Protein AF-A0A6A2ZG65-F1 (afdb_monomer_lite)

Organism: Hibiscus syriacus (NCBI:txid106335)

pLDDT: mean 86.48, std 11.39, range [47.44, 95.31]

Foldseek 3Di:
DPDPPDQPPCDHDPVVQVPDDQVPHPDHDDPDADWDADFDDDPDDTHGDPPDDTDGDDD

InterPro domains:
  IPR000592 Small ribosomal subunit protein eS27 [PF01667] (36-57)
  IPR000592 Small ribosomal subunit protein eS27 [PTHR11594] (2-37)
  IPR023407 Small ribosomal subunit protein eS27, zinc-binding domain superfamily [G3DSA:2.20.25.100] (1-36)
  IPR023407 Small ribosomal subunit protein eS27, zinc-binding domain superfamily [G3DSA:2.20.25.100] (37-58)

Structure (mmCIF, N/CA/C/O backbone):
data_AF-A0A6A2ZG65-F1
#
_entry.id   AF-A0A6A2ZG65-F1
#
loop_
_atom_site.group_PDB
_atom_site.id
_atom_site.type_symbol
_atom_site.label_atom_id
_atom_site.label_alt_id
_atom_site.label_comp_id
_atom_site.label_asym_id
_atom_site.label_entity_id
_atom_site.label_seq_id
_atom_site.pdbx_PDB_ins_code
_atom_site.Cartn_x
_atom_site.Cartn_y
_atom_site.Cartn_z
_atom_site.occupancy
_atom_site.B_iso_or_equiv
_atom_site.auth_seq_id
_atom_site.auth_comp_id
_atom_site.auth_asym_id
_atom_site.auth_atom_id
_atom_site.pdbx_PDB_model_num
ATOM 1 N N . MET A 1 1 ? -21.834 20.024 11.771 1.00 47.44 1 MET A N 1
ATOM 2 C CA . MET A 1 1 ? -20.607 19.456 12.367 1.00 47.44 1 MET A CA 1
ATOM 3 C C . MET A 1 1 ? -20.984 18.083 12.892 1.00 47.44 1 MET A C 1
ATOM 5 O O . MET A 1 1 ? -21.841 18.017 13.760 1.00 47.44 1 MET A O 1
ATOM 9 N N . VAL A 1 2 ? -20.493 17.005 12.277 1.00 52.97 2 VAL A N 1
ATOM 10 C CA . VAL A 1 2 ? -20.847 15.637 12.697 1.00 52.97 2 VAL A CA 1
ATOM 11 C C . VAL A 1 2 ? -20.162 15.380 14.037 1.00 52.97 2 VAL A C 1
ATOM 13 O O . VAL A 1 2 ? -18.951 15.565 14.144 1.00 52.97 2 VAL A O 1
ATOM 16 N N . LEU A 1 3 ? -20.951 15.066 15.066 1.00 55.81 3 LEU A N 1
ATOM 17 C CA . LEU A 1 3 ? -20.472 14.875 16.432 1.00 55.81 3 LEU A CA 1
ATOM 18 C C . LEU A 1 3 ? -19.456 13.729 16.480 1.00 55.81 3 LEU A C 1
ATOM 20 O O . LEU A 1 3 ? -19.651 12.670 15.892 1.00 55.81 3 LEU A O 1
ATOM 24 N N . GLN A 1 4 ? -18.359 13.967 17.190 1.00 57.78 4 GLN A N 1
ATOM 25 C CA . GLN A 1 4 ? -17.145 13.152 17.184 1.00 57.78 4 GLN A CA 1
ATOM 26 C C . GLN A 1 4 ? -17.259 11.827 17.965 1.00 57.78 4 GLN A C 1
ATOM 28 O O . GLN A 1 4 ? -16.239 11.189 18.208 1.00 57.78 4 GLN A O 1
ATOM 33 N N . ASN A 1 5 ? -18.466 11.399 18.354 1.00 64.19 5 ASN A N 1
ATOM 34 C CA . ASN A 1 5 ? -18.628 10.395 19.409 1.00 64.19 5 ASN A CA 1
ATOM 35 C C . ASN A 1 5 ? -19.363 9.098 19.056 1.00 64.19 5 ASN A C 1
ATOM 37 O O . ASN A 1 5 ? -19.343 8.219 19.901 1.00 64.19 5 ASN A O 1
ATOM 41 N N . ASP A 1 6 ? -19.869 8.885 17.839 1.00 64.69 6 ASP A N 1
ATOM 42 C CA . ASP A 1 6 ? -20.491 7.591 17.492 1.00 64.69 6 ASP A CA 1
ATOM 43 C C . ASP A 1 6 ? -19.989 7.058 16.144 1.00 64.69 6 ASP A C 1
ATOM 45 O O . ASP A 1 6 ? -20.753 6.777 15.221 1.00 64.69 6 ASP A O 1
ATOM 49 N N . ILE A 1 7 ? -18.664 6.942 15.996 1.00 70.81 7 ILE A N 1
ATOM 50 C CA . ILE A 1 7 ? -18.102 6.139 14.903 1.00 70.81 7 ILE A CA 1
ATOM 51 C C . ILE A 1 7 ? -18.417 4.683 15.237 1.00 70.81 7 ILE A C 1
ATOM 53 O O . ILE A 1 7 ? -17.831 4.132 16.170 1.00 70.81 7 ILE A O 1
ATOM 57 N N . ASP A 1 8 ? -19.331 4.080 14.476 1.00 81.75 8 ASP A N 1
ATOM 58 C CA . ASP A 1 8 ? -19.645 2.656 14.561 1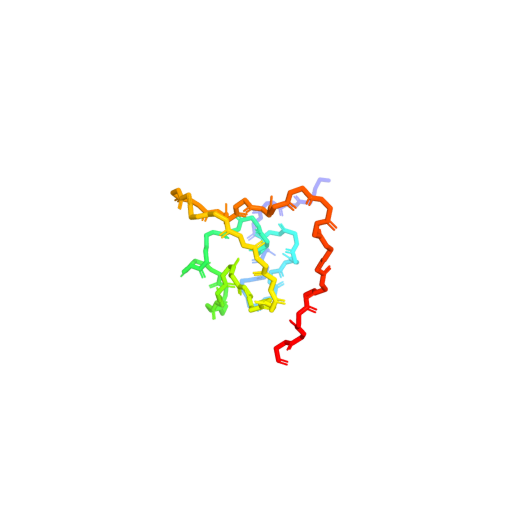.00 81.75 8 ASP A CA 1
ATOM 59 C C . ASP A 1 8 ? -18.345 1.840 14.463 1.00 81.75 8 ASP A C 1
ATOM 61 O O . ASP A 1 8 ? -17.680 1.793 13.426 1.00 81.75 8 ASP A O 1
ATOM 65 N N . LEU A 1 9 ? -17.948 1.242 15.588 1.00 82.94 9 LEU A N 1
ATOM 66 C CA . LEU A 1 9 ? -16.697 0.498 15.709 1.00 82.94 9 LEU A CA 1
ATOM 67 C C . LEU A 1 9 ? -16.737 -0.826 14.944 1.00 82.94 9 LEU A C 1
ATOM 69 O O . LEU A 1 9 ? -15.675 -1.351 14.606 1.00 82.94 9 LEU A O 1
ATOM 73 N N . LEU A 1 10 ? -17.937 -1.354 14.687 1.00 87.50 10 LEU A N 1
ATOM 74 C CA . LEU A 1 10 ? -18.143 -2.576 13.919 1.00 87.50 10 LEU A CA 1
ATOM 75 C C . LEU A 1 10 ? -18.172 -2.292 12.417 1.00 87.50 10 LEU A C 1
ATOM 77 O O . LEU A 1 10 ? -17.784 -3.160 11.641 1.00 87.50 10 LEU A O 1
ATOM 81 N N . ASN A 1 11 ? -18.555 -1.076 12.016 1.00 87.44 11 ASN A N 1
ATOM 82 C CA . ASN A 1 11 ? -18.590 -0.649 10.616 1.00 87.44 11 ASN A CA 1
ATOM 83 C C . ASN A 1 11 ? -17.866 0.695 10.402 1.00 87.44 11 ASN A C 1
ATOM 85 O O . ASN A 1 11 ? -18.476 1.680 9.968 1.00 87.44 11 ASN A O 1
ATOM 89 N N . PRO A 1 12 ? -16.552 0.771 10.691 1.00 87.56 12 PRO A N 1
ATOM 90 C CA . PRO A 1 12 ? -15.791 1.994 10.489 1.00 87.56 12 PRO A CA 1
ATOM 91 C C . PRO A 1 12 ? -15.692 2.329 8.989 1.00 87.56 12 PRO A C 1
ATOM 93 O O . PRO A 1 12 ? -15.564 1.435 8.151 1.00 87.56 12 PRO A O 1
ATOM 96 N N . PRO A 1 13 ? -15.678 3.617 8.606 1.00 90.06 13 PRO A N 1
ATOM 97 C CA . PRO A 1 13 ? -15.539 3.994 7.207 1.00 90.06 13 PRO A CA 1
ATOM 98 C C . PRO A 1 13 ? -14.153 3.611 6.669 1.00 90.06 13 PRO A C 1
ATOM 100 O O . PRO A 1 13 ? -13.128 3.760 7.344 1.00 90.06 13 PRO A O 1
ATOM 103 N N . VAL A 1 14 ? -14.118 3.199 5.400 1.00 89.62 14 VAL A N 1
ATOM 104 C CA . VAL A 1 14 ? -12.927 2.683 4.699 1.00 89.62 14 VAL A CA 1
ATOM 105 C C . VAL A 1 14 ? -11.715 3.623 4.802 1.00 89.62 14 VAL A C 1
ATOM 107 O O . VAL A 1 14 ? -10.573 3.181 4.936 1.00 89.62 14 VAL A O 1
ATOM 110 N N . GLU A 1 15 ? -11.944 4.936 4.773 1.00 89.69 15 GLU A N 1
ATOM 111 C CA . GLU A 1 15 ? -10.883 5.947 4.859 1.00 89.69 15 GLU A CA 1
ATOM 112 C C . GLU A 1 15 ? -10.169 5.962 6.218 1.00 89.69 15 GLU A C 1
ATOM 114 O O . GLU A 1 15 ? -8.966 6.233 6.288 1.00 89.69 15 GLU A O 1
ATOM 119 N N . ILE A 1 16 ? -10.878 5.628 7.301 1.00 88.69 16 ILE A N 1
ATOM 120 C CA . ILE A 1 16 ? -10.276 5.486 8.629 1.00 88.69 16 ILE A CA 1
ATOM 121 C C . ILE A 1 16 ? -9.476 4.179 8.690 1.00 88.69 16 ILE A C 1
ATOM 123 O O . ILE A 1 16 ? -8.339 4.181 9.163 1.00 88.69 16 ILE A O 1
ATOM 127 N N . GLU A 1 17 ? -10.010 3.073 8.168 1.00 91.00 17 GLU A N 1
ATOM 128 C CA . GLU A 1 17 ? -9.324 1.775 8.193 1.00 91.00 17 GLU A CA 1
ATOM 129 C C . GLU A 1 17 ? -8.023 1.746 7.382 1.00 91.00 17 GLU A C 1
ATOM 131 O O . GLU A 1 17 ? -7.027 1.175 7.836 1.00 91.00 17 GLU A O 1
ATOM 136 N N . LYS A 1 18 ? -7.987 2.411 6.217 1.00 90.38 18 LYS A N 1
ATOM 137 C CA . LYS A 1 18 ? -6.786 2.511 5.367 1.00 90.38 18 LYS A CA 1
ATOM 138 C C . LYS A 1 18 ? -5.609 3.190 6.074 1.00 90.38 18 LYS A C 1
ATOM 140 O O . LYS A 1 18 ? -4.459 2.847 5.802 1.00 90.38 18 LYS A O 1
ATOM 145 N N . LYS A 1 19 ? -5.887 4.138 6.977 1.00 92.44 19 LYS A N 1
ATOM 146 C CA . LYS A 1 19 ? -4.869 4.880 7.743 1.00 92.44 19 LYS A CA 1
ATOM 147 C C . LYS A 1 19 ? -4.358 4.109 8.962 1.00 92.44 19 LYS A C 1
ATOM 149 O O . LYS A 1 19 ? -3.286 4.428 9.476 1.00 92.44 19 LYS A O 1
ATOM 154 N N . LYS A 1 20 ? -5.096 3.099 9.440 1.00 92.81 20 LYS A N 1
ATOM 155 C CA . LYS A 1 20 ? -4.681 2.292 10.593 1.00 92.81 20 LYS A CA 1
ATOM 156 C C . LYS A 1 20 ? -3.488 1.400 10.241 1.00 92.81 20 LYS A C 1
ATOM 158 O O . LYS A 1 20 ? -3.354 0.875 9.134 1.00 92.81 20 LYS A O 1
ATOM 163 N N . HIS A 1 21 ? -2.633 1.173 11.238 1.00 95.25 21 HIS A N 1
ATOM 164 C CA . HIS A 1 21 ? -1.588 0.156 11.160 1.00 95.25 21 HIS A CA 1
ATOM 165 C C . HIS A 1 21 ? -2.204 -1.232 10.901 1.00 95.25 21 HIS A C 1
ATOM 167 O O . HIS A 1 21 ? -3.279 -1.526 11.418 1.00 95.25 21 HIS A O 1
ATOM 173 N N . LYS A 1 22 ? -1.510 -2.105 10.154 1.00 94.50 22 LYS A N 1
ATOM 174 C CA . LYS A 1 22 ? -2.038 -3.410 9.696 1.00 94.50 22 LYS A CA 1
ATOM 175 C C . LYS A 1 22 ? -2.591 -4.307 10.814 1.00 94.50 22 LYS A C 1
ATOM 177 O O . LYS A 1 22 ? -3.583 -4.989 10.594 1.00 94.50 22 LYS A O 1
ATOM 182 N N . LEU A 1 23 ? -1.994 -4.258 12.010 1.00 95.31 23 LEU A N 1
ATOM 183 C CA . LEU A 1 23 ? -2.438 -5.029 13.183 1.00 95.31 23 LEU A CA 1
ATOM 184 C C . LEU A 1 23 ? -3.569 -4.358 13.986 1.00 95.31 23 LEU A C 1
ATOM 186 O O . LEU A 1 23 ? -4.119 -4.977 14.885 1.00 95.31 23 LEU A O 1
ATOM 190 N N . LYS A 1 24 ? -3.895 -3.091 13.694 1.00 94.12 24 LYS A N 1
ATOM 191 C CA . LYS A 1 24 ? -4.911 -2.289 14.404 1.00 94.12 24 LYS A CA 1
ATOM 192 C C . LYS A 1 24 ? -6.197 -2.077 13.589 1.00 94.12 24 LYS A C 1
ATOM 194 O O . LYS A 1 24 ? -7.060 -1.308 14.008 1.00 94.12 24 LYS A O 1
ATOM 199 N N . ARG A 1 25 ? -6.307 -2.680 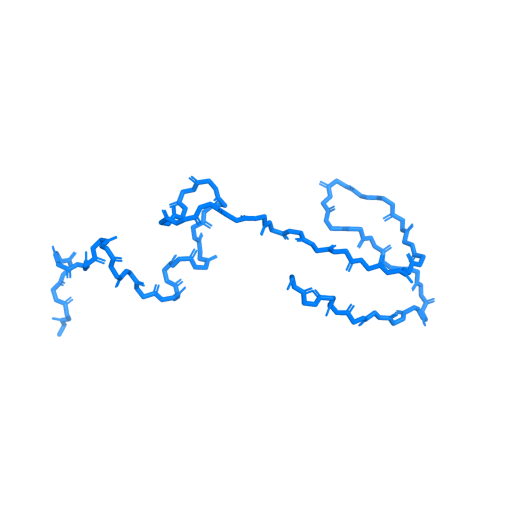12.403 1.00 93.88 25 ARG A N 1
ATOM 200 C CA . ARG A 1 25 ? -7.550 -2.706 11.610 1.00 93.88 25 ARG A CA 1
ATOM 201 C C . ARG A 1 25 ? -8.607 -3.571 12.303 1.00 93.88 25 ARG A C 1
ATOM 203 O O . ARG A 1 25 ? -8.244 -4.355 13.174 1.00 93.88 25 ARG A O 1
ATOM 210 N N . LEU A 1 26 ? -9.877 -3.438 11.903 1.00 93.00 26 LEU A N 1
ATOM 211 C CA . LEU A 1 26 ? -10.958 -4.290 12.414 1.00 93.00 26 LEU A CA 1
ATOM 212 C C . LEU A 1 26 ? -10.655 -5.775 12.157 1.00 93.00 26 LEU A C 1
ATOM 214 O O . LEU A 1 26 ? -10.747 -6.595 13.064 1.00 93.00 26 LEU A O 1
ATOM 218 N N . VAL A 1 27 ? -10.196 -6.088 10.941 1.00 92.56 27 VAL A N 1
ATOM 219 C CA . VAL A 1 27 ? -9.660 -7.400 10.560 1.00 92.56 27 VAL A CA 1
ATOM 220 C C . VAL A 1 27 ? -8.226 -7.226 10.064 1.00 92.56 27 VAL A C 1
ATOM 222 O O . VAL A 1 27 ? -7.933 -6.346 9.249 1.00 92.56 27 VAL A O 1
ATOM 225 N N . GLN A 1 28 ? -7.307 -8.047 10.574 1.00 93.31 28 GLN A N 1
ATOM 226 C CA . GLN A 1 28 ? -5.895 -7.970 10.203 1.00 93.31 28 GLN A CA 1
ATOM 227 C C . GLN A 1 28 ? -5.673 -8.504 8.788 1.00 93.31 28 GLN A C 1
ATOM 229 O O . GLN A 1 28 ? -6.123 -9.590 8.437 1.00 93.31 28 GLN A O 1
ATOM 234 N N . SER A 1 29 ? -4.929 -7.748 7.986 1.00 91.25 29 SER A N 1
ATOM 235 C CA . SER A 1 29 ? -4.568 -8.122 6.620 1.00 91.25 29 SER A CA 1
ATOM 236 C C . SER A 1 29 ? -3.159 -7.634 6.277 1.00 91.25 29 SER A C 1
ATOM 238 O O . SER A 1 29 ? -2.699 -6.617 6.819 1.00 91.25 29 SER A O 1
ATOM 240 N N . PRO A 1 30 ? -2.428 -8.348 5.405 1.00 93.94 30 PRO A N 1
ATOM 241 C CA . PRO A 1 30 ? -1.085 -7.946 5.009 1.00 93.94 30 PRO A CA 1
ATOM 242 C C . PRO A 1 30 ? -1.086 -6.612 4.240 1.00 93.94 30 PRO A C 1
ATOM 244 O O . PRO A 1 30 ? -2.070 -6.206 3.630 1.00 93.94 30 PRO A O 1
ATOM 247 N N . ASN A 1 31 ? 0.059 -5.917 4.255 1.00 93.00 31 ASN A N 1
ATOM 248 C CA . ASN A 1 31 ? 0.300 -4.696 3.462 1.00 93.00 31 ASN A CA 1
ATOM 249 C C . ASN A 1 31 ? 1.092 -4.970 2.170 1.00 93.00 31 ASN A C 1
ATOM 251 O O . ASN A 1 31 ? 1.530 -4.036 1.496 1.00 93.00 31 ASN A O 1
ATOM 255 N N . SER A 1 32 ? 1.325 -6.242 1.864 1.00 91.56 32 SER A N 1
ATOM 256 C CA . SER A 1 32 ? 2.156 -6.730 0.766 1.00 91.56 32 SER A CA 1
ATOM 257 C C . SER A 1 32 ? 1.338 -7.619 -0.163 1.00 91.56 32 SER A C 1
ATOM 259 O O . SER A 1 32 ? 0.298 -8.134 0.228 1.00 91.56 32 SER A O 1
ATOM 261 N N . PHE A 1 33 ? 1.826 -7.802 -1.385 1.00 91.69 33 PHE A N 1
ATOM 262 C CA . PHE A 1 33 ? 1.246 -8.677 -2.401 1.00 91.69 33 PHE A CA 1
ATOM 263 C C . PHE A 1 33 ? 2.377 -9.321 -3.209 1.00 91.69 33 PHE A C 1
ATOM 265 O O . PHE A 1 33 ? 3.511 -8.836 -3.183 1.00 91.69 33 PHE A O 1
ATOM 272 N N . PHE A 1 34 ? 2.069 -10.392 -3.938 1.00 89.75 34 PHE A N 1
ATOM 273 C CA . PHE A 1 34 ? 3.040 -11.088 -4.781 1.00 89.75 34 PHE A CA 1
ATOM 274 C C . PHE A 1 34 ? 3.077 -10.513 -6.202 1.00 89.75 34 PHE A C 1
ATOM 276 O O . PHE A 1 34 ? 2.048 -10.136 -6.766 1.00 89.75 34 PHE A O 1
ATOM 283 N N . MET A 1 35 ? 4.272 -10.474 -6.789 1.00 87.50 35 MET A N 1
ATOM 284 C CA . MET A 1 35 ? 4.516 -10.090 -8.181 1.00 87.50 35 MET A CA 1
ATOM 285 C C . MET A 1 35 ? 5.658 -10.940 -8.756 1.00 87.50 35 MET A C 1
ATOM 287 O O . MET A 1 35 ? 6.565 -11.328 -8.025 1.00 87.50 35 MET A O 1
ATOM 291 N N . THR A 1 36 ? 5.620 -11.228 -10.056 1.00 84.94 36 THR A N 1
ATOM 292 C CA . THR A 1 36 ? 6.619 -12.046 -10.769 1.00 84.94 36 THR A CA 1
ATOM 293 C C . THR A 1 36 ? 7.535 -11.158 -11.614 1.00 84.94 36 THR A C 1
ATOM 295 O O . THR A 1 36 ? 7.479 -11.197 -12.841 1.00 84.94 36 THR A O 1
ATOM 298 N N . VAL A 1 37 ? 8.316 -10.286 -10.973 1.00 84.00 37 VAL A N 1
ATOM 299 C CA . VAL A 1 37 ? 9.189 -9.316 -11.661 1.00 84.00 37 VAL A CA 1
ATOM 300 C C . VAL A 1 37 ? 10.548 -9.202 -10.980 1.00 84.00 37 VAL A C 1
ATOM 302 O O . VAL A 1 37 ? 10.687 -9.516 -9.799 1.00 84.00 37 VAL A O 1
ATOM 305 N N . LEU A 1 38 ? 11.547 -8.734 -11.730 1.00 87.81 38 LEU A N 1
ATOM 306 C CA . LEU A 1 38 ? 12.884 -8.464 -11.207 1.00 87.81 38 LEU A CA 1
ATOM 307 C C . LEU A 1 38 ? 12.860 -7.221 -10.305 1.00 87.81 38 LEU A C 1
ATOM 309 O O . LEU A 1 38 ? 12.323 -6.174 -10.677 1.00 87.81 38 LEU A O 1
ATOM 313 N N . CYS A 1 39 ? 13.453 -7.329 -9.117 1.00 91.56 39 CYS A N 1
ATOM 314 C CA . CYS A 1 39 ? 13.505 -6.244 -8.143 1.00 91.56 39 CYS A CA 1
ATOM 315 C C . CYS A 1 39 ? 14.776 -6.296 -7.290 1.00 91.56 39 CYS A C 1
ATOM 317 O O . CYS A 1 39 ? 15.385 -7.350 -7.118 1.00 91.56 39 CYS A O 1
ATOM 319 N N . GLN A 1 40 ? 15.132 -5.157 -6.703 1.00 93.31 40 GLN A N 1
ATOM 320 C CA . GLN A 1 40 ? 16.218 -5.022 -5.737 1.00 93.31 40 GLN A CA 1
ATOM 321 C C . GLN A 1 40 ? 15.650 -4.869 -4.314 1.00 93.31 40 GLN A C 1
ATOM 323 O O . GLN A 1 40 ? 14.696 -4.098 -4.12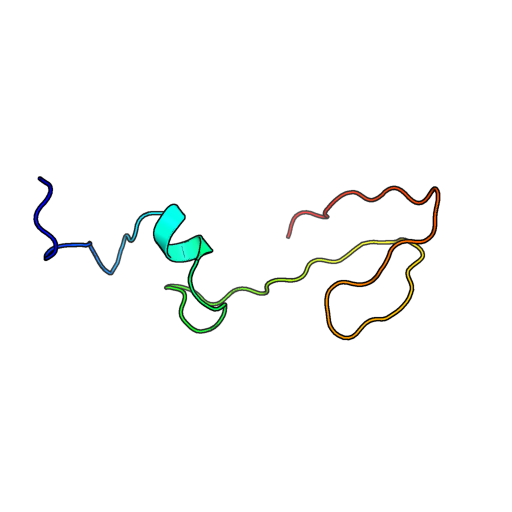1 1.00 93.31 40 GLN A O 1
ATOM 328 N N . PRO A 1 41 ? 16.209 -5.578 -3.313 1.00 91.56 41 PRO A N 1
ATOM 329 C CA . PRO A 1 41 ? 15.737 -5.501 -1.936 1.00 91.56 41 PRO A CA 1
ATOM 330 C C . PRO A 1 41 ? 16.036 -4.130 -1.318 1.00 91.56 41 PRO A C 1
ATOM 332 O O . PRO A 1 41 ? 17.057 -3.505 -1.596 1.00 91.56 41 PRO A O 1
ATOM 335 N N . THR A 1 42 ? 15.134 -3.670 -0.454 1.00 94.56 42 THR A N 1
ATOM 336 C CA . THR A 1 42 ? 15.265 -2.435 0.332 1.00 94.56 42 THR A CA 1
ATOM 337 C C . THR A 1 42 ? 14.724 -2.687 1.745 1.00 94.56 42 THR A C 1
ATOM 339 O O . THR A 1 42 ? 14.146 -3.740 2.008 1.00 94.56 42 THR A O 1
ATOM 342 N N . GLY A 1 43 ? 14.844 -1.719 2.662 1.00 94.88 43 GLY A N 1
ATOM 343 C CA . GLY A 1 43 ? 14.217 -1.804 3.992 1.00 94.88 43 GLY A CA 1
ATOM 344 C C . GLY A 1 43 ? 12.678 -1.730 3.990 1.00 94.88 43 GLY A C 1
ATOM 345 O O . GLY A 1 43 ? 12.062 -1.781 5.051 1.00 94.88 43 GLY A O 1
ATOM 346 N N . GLY A 1 44 ? 12.046 -1.579 2.821 1.00 93.56 44 GLY A N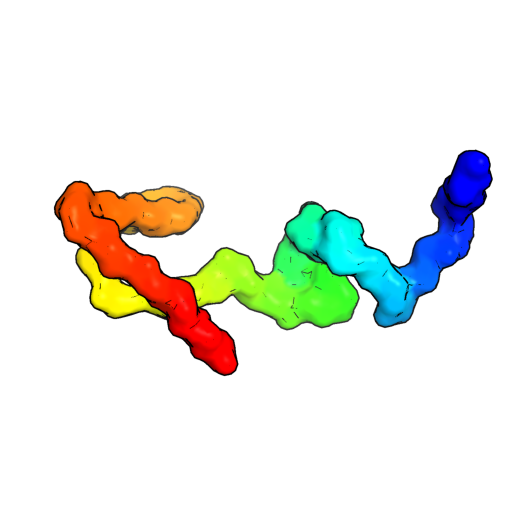 1
ATOM 347 C CA . GLY A 1 44 ? 10.600 -1.437 2.669 1.00 93.56 44 GLY A CA 1
ATOM 348 C C . GLY A 1 44 ? 10.091 -2.112 1.398 1.00 93.56 44 GLY A C 1
ATOM 349 O O . GLY A 1 44 ? 10.377 -3.277 1.138 1.00 93.56 44 GLY A O 1
ATOM 350 N N . LYS A 1 45 ? 9.296 -1.392 0.598 1.00 92.56 45 LYS A N 1
ATOM 351 C CA . LYS A 1 45 ? 8.867 -1.903 -0.713 1.00 92.56 45 LYS A CA 1
ATOM 352 C C . LYS A 1 45 ? 10.088 -2.054 -1.624 1.00 92.56 45 LYS A C 1
ATOM 354 O O . LYS A 1 45 ? 10.883 -1.120 -1.743 1.00 92.56 45 LYS A O 1
ATOM 359 N N . ALA A 1 46 ? 10.208 -3.212 -2.272 1.00 93.81 46 ALA A N 1
ATOM 360 C CA . ALA A 1 46 ? 11.294 -3.484 -3.206 1.00 93.81 46 ALA A CA 1
ATOM 361 C C . ALA A 1 46 ? 11.304 -2.462 -4.356 1.00 93.81 46 ALA A C 1
ATOM 363 O O . ALA A 1 46 ? 10.249 -2.006 -4.808 1.00 93.81 46 ALA A O 1
ATOM 364 N N . ARG A 1 47 ? 12.503 -2.110 -4.828 1.00 93.69 47 ARG A N 1
ATOM 365 C CA . ARG A 1 47 ? 12.684 -1.229 -5.987 1.00 93.69 47 ARG A CA 1
ATOM 366 C C . ARG A 1 47 ? 12.654 -2.074 -7.257 1.00 93.69 47 ARG A C 1
ATOM 368 O O . ARG A 1 47 ? 13.411 -3.034 -7.361 1.00 93.69 47 ARG A O 1
ATOM 375 N N . LEU A 1 48 ? 11.795 -1.728 -8.211 1.00 93.19 48 LEU A N 1
ATOM 376 C CA . LEU A 1 48 ? 11.763 -2.401 -9.512 1.00 93.19 48 LEU A CA 1
ATOM 377 C 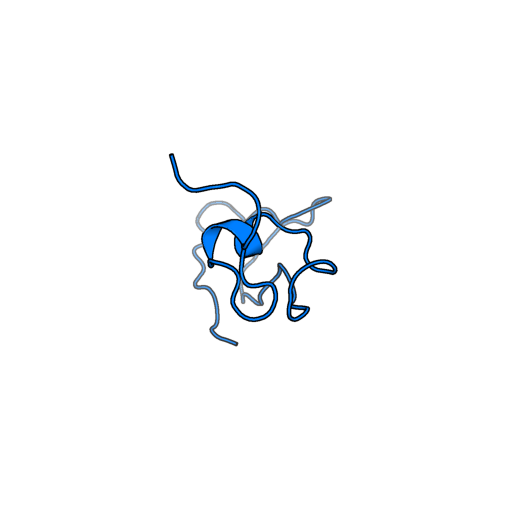C . LEU A 1 48 ? 12.965 -1.989 -10.357 1.00 93.19 48 LEU A C 1
ATOM 379 O O . LEU A 1 48 ? 13.414 -0.845 -10.278 1.00 93.19 48 LEU A O 1
ATOM 383 N N . THR A 1 49 ? 13.465 -2.919 -11.163 1.00 92.12 49 THR A N 1
ATOM 384 C CA . THR A 1 49 ? 14.469 -2.604 -12.182 1.00 92.12 49 THR A CA 1
ATOM 385 C C . THR A 1 49 ? 13.859 -1.678 -13.236 1.00 92.12 49 THR A C 1
ATOM 387 O O . THR A 1 49 ? 12.668 -1.775 -13.546 1.00 92.12 49 THR A O 1
ATOM 390 N N . GLU A 1 50 ? 14.666 -0.775 -13.790 1.00 91.88 50 GLU A N 1
ATOM 391 C CA . GLU A 1 50 ? 14.235 0.111 -14.873 1.00 91.88 50 GLU A CA 1
ATOM 392 C C . GLU A 1 50 ? 13.644 -0.700 -16.041 1.00 91.88 50 GLU A C 1
ATOM 394 O O . GLU A 1 50 ? 14.138 -1.772 -16.390 1.00 91.88 50 GLU A O 1
ATOM 399 N N . GLY A 1 51 ? 12.527 -0.224 -16.598 1.00 91.31 51 GLY A N 1
ATOM 400 C CA . GLY A 1 51 ? 11.806 -0.904 -17.681 1.00 91.31 51 GLY A CA 1
ATOM 401 C C . GLY A 1 51 ? 10.914 -2.082 -17.259 1.00 91.31 51 GLY A C 1
ATOM 402 O O . GLY A 1 51 ? 10.160 -2.590 -18.087 1.00 91.31 51 GLY A O 1
ATOM 403 N N . CYS A 1 52 ? 10.926 -2.510 -15.990 1.00 91.31 52 CYS A N 1
ATOM 404 C CA . CYS A 1 52 ? 10.021 -3.561 -15.514 1.00 91.31 52 CYS A CA 1
ATOM 405 C C . CYS A 1 52 ? 8.614 -3.008 -15.223 1.00 91.31 52 CYS A C 1
ATOM 407 O O . CYS A 1 52 ? 8.451 -2.029 -14.495 1.00 91.31 52 CYS A O 1
ATOM 409 N N . SER A 1 53 ? 7.581 -3.680 -15.740 1.00 89.88 53 SER A N 1
ATOM 410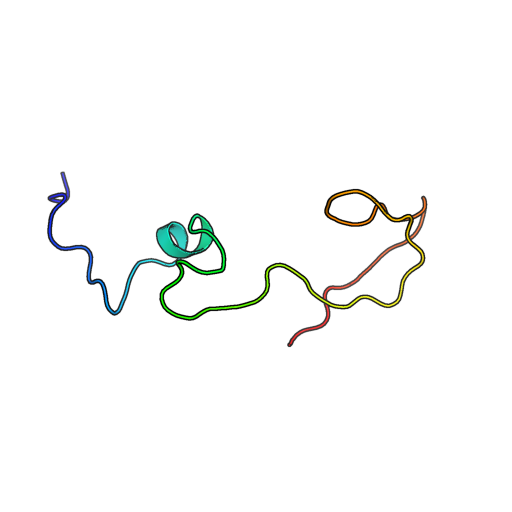 C CA . SER A 1 53 ? 6.173 -3.410 -15.419 1.00 89.88 53 SER A CA 1
ATOM 411 C C . SER A 1 53 ? 5.593 -4.543 -14.575 1.00 89.88 53 SER A C 1
ATOM 413 O O . SER A 1 53 ? 6.003 -5.694 -14.711 1.00 89.88 53 SER A O 1
ATOM 415 N N . PHE A 1 54 ? 4.640 -4.236 -13.691 1.00 90.75 54 PHE A N 1
ATOM 416 C CA . PHE A 1 54 ? 3.985 -5.248 -12.862 1.00 90.75 54 PHE A CA 1
ATOM 417 C C . PHE A 1 54 ? 2.476 -5.014 -12.771 1.00 90.75 54 PHE A C 1
ATOM 419 O O . PHE A 1 54 ? 1.987 -3.892 -12.899 1.00 90.75 54 PHE A O 1
ATOM 426 N N . ARG A 1 55 ? 1.739 -6.095 -12.503 1.00 90.25 55 ARG A N 1
ATOM 427 C CA . ARG A 1 55 ? 0.318 -6.068 -12.142 1.00 90.25 55 ARG A CA 1
ATOM 428 C C . ARG A 1 55 ? 0.170 -6.656 -10.747 1.00 90.25 55 ARG A C 1
ATOM 430 O O . ARG A 1 55 ? 0.807 -7.659 -10.430 1.00 90.25 55 ARG A O 1
ATOM 437 N N . LYS A 1 56 ? -0.656 -6.033 -9.906 1.00 88.81 56 LYS A N 1
ATOM 438 C CA . LYS A 1 56 ? -0.983 -6.587 -8.590 1.00 88.81 56 LYS A CA 1
ATOM 439 C C . LYS A 1 56 ? -1.843 -7.838 -8.797 1.00 88.81 56 LYS A C 1
ATOM 441 O O . LYS A 1 56 ? -2.912 -7.735 -9.394 1.00 88.81 56 LYS A O 1
ATOM 446 N N . LYS A 1 57 ? -1.381 -8.999 -8.324 1.00 85.69 57 LYS A N 1
ATOM 447 C CA . LYS A 1 57 ? -2.209 -10.211 -8.283 1.00 85.69 57 LYS A CA 1
ATOM 448 C C . LYS A 1 57 ? -3.331 -9.995 -7.256 1.00 85.69 57 LYS A C 1
ATOM 450 O O . LYS A 1 57 ? -3.054 -9.480 -6.173 1.00 85.69 57 LYS A O 1
ATOM 455 N N . GLY A 1 58 ? -4.573 -10.308 -7.630 1.00 81.19 58 GLY A N 1
ATOM 456 C CA . GLY A 1 58 ? -5.681 -10.381 -6.672 1.00 81.19 58 GLY A CA 1
ATOM 457 C C . GLY A 1 58 ? -5.437 -11.523 -5.687 1.00 81.19 58 GLY A C 1
ATOM 458 O O . GLY A 1 58 ? -4.814 -12.515 -6.075 1.00 81.19 58 GLY A O 1
ATOM 459 N N . ASP A 1 59 ? -5.846 -11.325 -4.436 1.00 63.53 59 ASP A N 1
ATOM 460 C CA . ASP A 1 59 ? -5.773 -12.350 -3.389 1.00 63.53 59 ASP A CA 1
ATOM 461 C C . ASP A 1 59 ? -6.642 -13.570 -3.739 1.00 63.53 59 ASP A C 1
ATOM 463 O O . ASP A 1 59 ? -7.747 -13.365 -4.299 1.00 63.53 59 ASP A O 1
#

Secondary structure (DSSP, 8-state):
---TT---SSS--HHHHHHS-GGGSSS---S-----S-EE--SSSPEEPTT----PPP-

Radius of gyration: 17.07 Å; chains: 1; bounding box: 37×32×37 Å

Sequence (59 aa):
MVLQNDIDLLNPPVEIEKKKHKLKRLVQSPNSFFMTVLCQPTGGKARLTEGCSFRKKGD